Protein AF-A0A857DC62-F1 (afdb_monomer_lite)

Radius of gyration: 16.39 Å; chains: 1; bounding box: 35×50×57 Å

Foldseek 3Di:
DPDDFQKFKWFFAPVVQVLCCVVPVDNAGIKIWHDDDPFKTKIWGKDFPPPPPPPDPAKAFWDAPVGGDRIITHQQEIEMDTPVVCPVGIGGDPDPSRPGGTYPVSVVVVVVSNVVQVVDPPRNHHYHYRDDDPPPPPPPPD

Secondary structure (DSSP, 8-state):
---------EEE-HHHHHHHHHHH-----EEEEEEEETTEEEEEEEEETTSS--SSS-EEEEEBSSSEEEEEEEEEEEEEEEHHHHHHHEEE--SGGGSSPBPHHHHHHHHHHHHHHHH-TT---EEEE-------------

Structure (mmCIF, N/CA/C/O backbone):
data_AF-A0A857DC62-F1
#
_entry.id   AF-A0A857DC62-F1
#
loop_
_atom_site.group_PDB
_atom_site.id
_atom_site.type_symbol
_atom_site.label_atom_id
_atom_site.label_alt_id
_atom_site.label_comp_id
_atom_site.label_asym_id
_atom_site.label_entity_id
_atom_site.label_seq_id
_atom_site.pdbx_PDB_ins_code
_atom_site.Cartn_x
_atom_site.Cartn_y
_atom_site.Cartn_z
_atom_site.occupancy
_atom_site.B_iso_or_equiv
_atom_site.auth_seq_id
_atom_site.auth_comp_id
_atom_site.auth_asym_id
_atom_site.auth_atom_id
_atom_site.pdbx_PDB_model_num
ATOM 1 N N . MET A 1 1 ? -7.858 4.073 -25.163 1.00 46.59 1 MET A N 1
ATOM 2 C CA . MET A 1 1 ? -8.460 3.454 -23.969 1.00 46.59 1 MET A CA 1
ATOM 3 C C . MET A 1 1 ? -7.679 4.027 -22.809 1.00 46.59 1 MET A C 1
ATOM 5 O O . MET A 1 1 ? -6.465 3.856 -22.816 1.00 46.59 1 MET A O 1
ATOM 9 N N . ASP A 1 2 ? -8.307 4.805 -21.932 1.00 50.81 2 ASP A N 1
ATOM 10 C CA . ASP A 1 2 ? -7.587 5.367 -20.787 1.00 50.81 2 ASP A CA 1
ATOM 11 C C . ASP A 1 2 ? -7.137 4.214 -19.890 1.00 50.81 2 ASP A C 1
ATOM 13 O O . ASP A 1 2 ? -7.935 3.342 -19.535 1.00 50.81 2 ASP A O 1
ATOM 17 N N . LYS A 1 3 ? -5.833 4.153 -19.613 1.00 63.53 3 LYS A N 1
ATOM 18 C CA . LYS A 1 3 ? -5.246 3.102 -18.786 1.00 63.53 3 LYS A CA 1
ATOM 19 C C . LYS A 1 3 ? -5.737 3.299 -17.354 1.00 63.53 3 LYS A C 1
ATOM 21 O O . LYS A 1 3 ? -5.486 4.340 -16.753 1.00 63.53 3 LYS A O 1
ATOM 26 N N . LYS A 1 4 ? -6.450 2.306 -16.820 1.00 75.50 4 LYS A N 1
ATOM 27 C CA . LYS A 1 4 ? -6.890 2.309 -15.425 1.00 75.50 4 LYS A CA 1
ATOM 28 C C . LYS A 1 4 ? -5.688 1.968 -14.547 1.00 75.50 4 LYS A C 1
ATOM 30 O O . LYS A 1 4 ? -5.185 0.857 -14.636 1.00 75.50 4 LYS A O 1
ATOM 35 N N . ILE A 1 5 ? -5.243 2.929 -13.749 1.00 78.50 5 ILE A N 1
ATOM 36 C CA . ILE A 1 5 ? -4.221 2.736 -12.717 1.00 78.50 5 ILE A CA 1
ATOM 37 C C . ILE A 1 5 ? -4.922 2.114 -11.507 1.00 78.50 5 ILE A C 1
ATOM 39 O O . ILE A 1 5 ? -6.002 2.578 -11.122 1.00 78.50 5 ILE A O 1
ATOM 43 N N . LEU A 1 6 ? -4.371 1.027 -10.969 1.00 84.12 6 LEU A N 1
ATOM 44 C CA . LEU A 1 6 ? -4.961 0.315 -9.834 1.00 84.12 6 LEU A CA 1
ATOM 45 C C . LEU A 1 6 ? -4.401 0.804 -8.507 1.00 84.12 6 LEU A C 1
ATOM 47 O O . LEU A 1 6 ? -5.145 0.878 -7.528 1.00 84.12 6 LEU A O 1
ATOM 51 N N . PHE A 1 7 ? -3.113 1.142 -8.487 1.00 88.56 7 PHE A N 1
ATOM 52 C CA . PHE A 1 7 ? -2.415 1.501 -7.265 1.00 88.56 7 PHE A CA 1
ATOM 53 C C . PHE A 1 7 ? -1.599 2.774 -7.442 1.00 88.56 7 PHE A C 1
ATOM 55 O O . PHE A 1 7 ? -0.735 2.860 -8.314 1.00 88.56 7 PHE A O 1
ATOM 62 N N . ASP A 1 8 ? -1.833 3.723 -6.541 1.00 86.62 8 ASP A N 1
ATOM 63 C CA . ASP A 1 8 ? -1.079 4.965 -6.449 1.00 86.62 8 ASP A CA 1
ATOM 64 C C . ASP A 1 8 ? -0.307 5.005 -5.132 1.00 86.62 8 ASP A C 1
ATOM 66 O O . ASP A 1 8 ? -0.798 4.588 -4.082 1.00 86.62 8 ASP A O 1
ATOM 70 N N . LEU A 1 9 ? 0.926 5.510 -5.175 1.00 90.12 9 LEU A N 1
ATOM 71 C CA . LEU A 1 9 ? 1.724 5.708 -3.973 1.00 90.12 9 LEU A CA 1
ATOM 72 C C . LEU A 1 9 ? 1.379 7.060 -3.340 1.00 90.12 9 LEU A C 1
ATOM 74 O O . LEU A 1 9 ? 1.428 8.112 -3.987 1.00 90.12 9 LEU A O 1
ATOM 78 N N . HIS A 1 10 ? 1.105 7.042 -2.042 1.00 91.94 10 HIS A N 1
ATOM 79 C CA . HIS A 1 10 ? 0.821 8.225 -1.244 1.00 91.94 10 HIS A CA 1
ATOM 80 C C . HIS A 1 10 ? 1.923 8.454 -0.217 1.00 91.94 10 HIS A C 1
ATOM 82 O O . HIS A 1 10 ? 2.532 7.522 0.307 1.00 91.94 10 HIS A O 1
ATOM 88 N N . ARG A 1 11 ? 2.150 9.722 0.120 1.00 92.56 11 ARG A N 1
ATOM 89 C CA . ARG A 1 11 ? 2.931 10.123 1.285 1.00 92.56 11 ARG A CA 1
ATOM 90 C C . ARG A 1 11 ? 1.985 10.405 2.442 1.00 92.56 11 ARG A C 1
ATOM 92 O O . ARG A 1 11 ? 1.089 11.242 2.318 1.00 92.56 11 ARG A O 1
ATOM 99 N N . MET A 1 12 ? 2.232 9.749 3.567 1.00 93.94 12 MET A N 1
ATOM 100 C CA . MET A 1 12 ? 1.530 10.009 4.818 1.00 93.94 12 MET A CA 1
ATOM 101 C C . MET A 1 12 ? 2.033 11.320 5.431 1.00 93.94 12 MET A C 1
ATOM 103 O O . MET A 1 12 ? 3.229 11.637 5.378 1.00 93.94 12 MET A O 1
ATOM 107 N N . ASN A 1 13 ? 1.126 12.097 6.015 1.00 93.50 13 ASN A N 1
ATOM 108 C CA . ASN A 1 13 ? 1.502 13.206 6.881 1.00 93.50 13 ASN A CA 1
ATOM 109 C C . ASN A 1 13 ? 1.989 12.683 8.249 1.00 93.50 13 ASN A C 1
ATOM 111 O O . ASN A 1 13 ? 1.931 11.486 8.528 1.00 93.50 13 ASN A O 1
ATOM 115 N N . ALA A 1 14 ? 2.457 13.591 9.110 1.00 91.12 14 ALA A N 1
ATOM 116 C CA . ALA A 1 14 ? 2.944 13.223 10.440 1.00 91.12 14 ALA A CA 1
ATOM 117 C C . ALA A 1 14 ? 1.877 12.497 11.274 1.00 91.12 14 ALA A C 1
ATOM 119 O O . ALA A 1 14 ? 2.165 11.481 11.883 1.00 91.12 14 ALA A O 1
ATOM 120 N N . GLN A 1 15 ? 0.624 12.955 11.237 1.00 89.88 15 GLN A N 1
ATOM 121 C CA . GLN A 1 15 ? -0.449 12.371 12.040 1.00 89.88 15 GLN A CA 1
ATOM 122 C C . GLN A 1 15 ? -0.736 10.906 11.674 1.00 89.88 15 GLN A C 1
ATOM 124 O O . GLN A 1 15 ? -0.915 10.075 12.566 1.00 89.88 15 GLN A O 1
ATOM 129 N N . LEU A 1 16 ? -0.797 10.582 10.380 1.00 91.38 16 LEU A N 1
ATOM 130 C CA . LEU A 1 16 ? -1.029 9.212 9.925 1.00 91.38 16 LEU A CA 1
ATOM 131 C C . LEU A 1 16 ? 0.213 8.333 10.120 1.00 91.38 16 LEU A C 1
ATOM 133 O O . LEU A 1 16 ? 0.069 7.201 10.575 1.00 91.38 16 LEU A O 1
ATOM 137 N N . ALA A 1 17 ? 1.409 8.861 9.842 1.00 92.06 17 ALA A N 1
ATOM 138 C CA . ALA A 1 17 ? 2.665 8.146 10.070 1.00 92.06 17 ALA A CA 1
ATOM 139 C C . ALA A 1 17 ? 2.850 7.785 11.555 1.00 92.06 17 ALA A C 1
ATOM 141 O O . ALA A 1 17 ? 3.081 6.621 11.871 1.00 92.06 17 ALA A O 1
ATOM 142 N N . ASP A 1 18 ? 2.627 8.739 12.466 1.00 88.69 18 ASP A N 1
ATOM 143 C CA . ASP A 1 18 ? 2.670 8.502 13.914 1.00 88.69 18 ASP A CA 1
ATOM 144 C C . ASP A 1 18 ? 1.627 7.451 14.328 1.00 88.69 18 ASP A C 1
ATOM 146 O O . ASP A 1 18 ? 1.872 6.613 15.196 1.00 88.69 18 ASP A O 1
ATOM 150 N N . GLY A 1 19 ? 0.437 7.479 13.717 1.00 86.81 19 GLY A N 1
ATOM 151 C CA . GLY A 1 19 ? -0.593 6.466 13.933 1.00 86.81 19 GLY A CA 1
ATOM 152 C C . GLY A 1 19 ? -0.093 5.065 13.580 1.00 86.81 19 GLY A C 1
ATOM 153 O O . GLY A 1 19 ? -0.172 4.159 14.407 1.00 86.81 19 GLY A O 1
ATOM 154 N N . VAL A 1 20 ? 0.462 4.901 12.382 1.00 89.88 20 VAL A N 1
ATOM 155 C CA . VAL A 1 20 ? 1.026 3.633 11.894 1.00 89.88 20 VAL A CA 1
ATOM 156 C C . VAL A 1 20 ? 2.160 3.134 12.801 1.00 89.88 20 VAL A C 1
ATOM 158 O O . VAL A 1 20 ? 2.130 1.972 13.232 1.00 89.88 20 VAL A O 1
ATOM 161 N N . GLU A 1 21 ? 3.101 4.009 13.159 1.00 88.88 21 GLU A N 1
ATOM 162 C CA . GLU A 1 21 ? 4.246 3.675 14.013 1.00 88.88 21 GLU A CA 1
ATOM 163 C C . GLU A 1 21 ? 3.789 3.175 15.388 1.00 88.88 21 GLU A C 1
ATOM 165 O O . GLU A 1 21 ? 4.214 2.108 15.831 1.00 88.88 21 GLU A O 1
ATOM 170 N N . ASN A 1 22 ? 2.835 3.862 16.023 1.00 82.94 22 ASN A N 1
ATOM 171 C CA . ASN A 1 22 ? 2.348 3.500 17.357 1.00 82.94 22 ASN A CA 1
ATOM 172 C C . ASN A 1 22 ? 1.692 2.108 17.432 1.00 82.94 22 ASN A C 1
ATOM 174 O O . ASN A 1 22 ? 1.715 1.483 18.493 1.00 82.94 22 ASN A O 1
ATOM 178 N N . PHE A 1 23 ? 1.087 1.615 16.345 1.00 80.50 23 PHE A N 1
ATOM 179 C CA . PHE A 1 23 ? 0.406 0.311 16.345 1.00 80.50 23 PHE A CA 1
ATOM 180 C C . PHE A 1 23 ? 1.280 -0.848 15.869 1.00 80.50 23 PHE A C 1
ATOM 182 O O . PHE A 1 23 ? 0.986 -2.002 16.187 1.00 80.50 23 PHE A O 1
ATOM 189 N N . SER A 1 24 ? 2.322 -0.568 15.085 1.00 78.69 24 SER A N 1
ATOM 190 C CA . SER A 1 24 ? 3.068 -1.611 14.371 1.00 78.69 24 SER A CA 1
ATOM 191 C C . SER A 1 24 ? 4.590 -1.483 14.439 1.00 78.69 24 SER A C 1
ATOM 193 O O . SER A 1 24 ? 5.278 -2.362 13.922 1.00 78.69 24 SER A O 1
ATOM 195 N N . ASN A 1 25 ? 5.116 -0.443 15.100 1.00 80.94 25 ASN A N 1
ATOM 196 C CA . ASN A 1 25 ? 6.525 -0.031 15.052 1.00 80.94 25 ASN A CA 1
ATOM 197 C C . ASN A 1 25 ? 7.040 0.157 13.612 1.00 80.94 25 ASN A C 1
ATOM 199 O O . ASN A 1 25 ? 8.228 -0.010 13.340 1.00 80.94 25 ASN A O 1
ATOM 203 N N . ASP A 1 26 ? 6.134 0.464 12.682 1.00 83.94 26 ASP A N 1
ATOM 204 C CA . ASP A 1 26 ? 6.453 0.724 11.287 1.00 83.94 26 ASP A CA 1
ATOM 205 C C . ASP A 1 26 ? 6.691 2.225 11.092 1.00 83.94 26 ASP A C 1
ATOM 207 O O . ASP A 1 26 ? 5.791 3.039 11.285 1.00 83.94 26 ASP A O 1
ATOM 211 N N . THR A 1 27 ? 7.915 2.585 10.712 1.00 87.06 27 THR A N 1
ATOM 212 C CA . THR A 1 27 ? 8.357 3.973 10.500 1.00 87.06 27 THR A CA 1
ATOM 213 C C . THR A 1 27 ? 8.213 4.431 9.045 1.00 87.06 27 THR A C 1
ATOM 215 O O . THR A 1 27 ? 8.749 5.475 8.648 1.00 87.06 27 THR A O 1
ATOM 218 N N . SER A 1 28 ? 7.502 3.651 8.226 1.00 90.31 28 SER A N 1
ATOM 219 C CA . SER A 1 28 ? 7.219 3.970 6.830 1.00 90.31 28 SER A CA 1
ATOM 220 C C . SER A 1 28 ? 6.551 5.333 6.695 1.00 90.31 28 SER A C 1
ATOM 222 O O . SER A 1 28 ? 5.684 5.720 7.475 1.00 90.31 28 SER A O 1
ATOM 224 N N . LYS A 1 29 ? 6.939 6.071 5.654 1.00 91.00 29 LYS A N 1
ATOM 225 C CA . LYS A 1 29 ? 6.395 7.407 5.343 1.00 91.00 29 LYS A CA 1
ATOM 226 C C . LYS A 1 29 ? 5.439 7.395 4.161 1.00 91.00 29 LYS A C 1
ATOM 228 O O . LYS A 1 29 ? 4.779 8.399 3.888 1.00 91.00 29 LYS A O 1
ATOM 233 N N . TYR A 1 30 ? 5.398 6.280 3.448 1.00 92.94 30 TYR A N 1
ATOM 234 C CA . TYR A 1 30 ? 4.594 6.101 2.260 1.00 92.94 30 TYR A CA 1
ATOM 235 C C . TYR A 1 30 ? 3.616 4.960 2.475 1.00 92.94 30 TYR A C 1
ATOM 237 O O . TYR A 1 30 ? 3.850 4.050 3.273 1.00 92.94 30 TYR A O 1
ATOM 245 N N . CYS A 1 31 ? 2.509 5.028 1.761 1.00 93.75 31 CYS A N 1
ATOM 246 C CA . CYS A 1 31 ? 1.488 4.006 1.782 1.00 93.75 31 CYS A CA 1
ATOM 247 C C . CYS A 1 31 ? 0.867 3.842 0.403 1.00 93.75 31 CYS A C 1
ATOM 249 O O . CYS A 1 31 ? 0.968 4.717 -0.458 1.00 93.75 31 CYS A O 1
ATOM 251 N N . LEU A 1 32 ? 0.232 2.697 0.209 1.00 93.81 32 LEU A N 1
ATOM 252 C CA . LEU A 1 32 ? -0.398 2.325 -1.042 1.00 93.81 32 LEU A CA 1
ATOM 253 C C . LEU A 1 32 ? -1.792 1.762 -0.735 1.00 93.81 32 LEU A C 1
ATOM 255 O O . LEU A 1 32 ? -1.894 0.727 -0.068 1.00 93.81 32 LEU A O 1
ATOM 259 N N . PRO A 1 33 ? -2.871 2.449 -1.148 1.00 93.31 33 PRO A N 1
ATOM 260 C CA . PRO A 1 33 ? -4.225 1.912 -1.116 1.00 93.31 33 PRO A CA 1
ATOM 261 C C . PRO A 1 33 ? -4.308 0.590 -1.872 1.00 93.31 33 PRO A C 1
ATOM 263 O O . PRO A 1 33 ? -3.836 0.499 -2.998 1.00 93.31 33 PRO A O 1
ATOM 266 N N . ILE A 1 34 ? -4.928 -0.419 -1.265 1.00 92.44 34 ILE A N 1
ATOM 267 C CA . ILE A 1 34 ? -5.133 -1.742 -1.873 1.00 92.44 34 ILE A CA 1
ATOM 268 C C . ILE A 1 34 ? -6.610 -1.968 -2.197 1.00 92.44 34 ILE A C 1
ATOM 270 O O . ILE A 1 34 ? -6.936 -2.562 -3.222 1.00 92.44 34 ILE A O 1
ATOM 274 N N . LEU A 1 35 ? -7.512 -1.507 -1.326 1.00 90.88 35 LEU A N 1
ATOM 275 C CA . LEU A 1 35 ? -8.944 -1.763 -1.454 1.00 90.88 35 LEU A CA 1
ATOM 276 C C . LEU A 1 35 ? -9.766 -0.610 -0.878 1.00 90.88 35 LEU A C 1
ATOM 278 O O . LEU A 1 35 ? -9.475 -0.121 0.211 1.00 90.88 35 LEU A O 1
ATOM 282 N N . PHE A 1 36 ? -10.831 -0.231 -1.580 1.00 89.44 36 PHE A N 1
ATOM 283 C CA . PHE A 1 36 ? -11.854 0.695 -1.094 1.00 89.44 36 PHE A CA 1
ATOM 284 C C . PHE A 1 36 ? -13.110 -0.095 -0.701 1.00 89.44 36 PHE A C 1
ATOM 286 O O . PHE A 1 36 ? -13.570 -0.947 -1.463 1.00 89.44 36 PHE A O 1
ATOM 293 N N . LEU A 1 37 ? -13.641 0.182 0.488 1.00 88.69 37 LEU A N 1
ATOM 294 C CA . LEU A 1 37 ? -14.792 -0.466 1.118 1.00 88.69 37 LEU A CA 1
ATOM 295 C C . LEU A 1 37 ? -15.784 0.606 1.585 1.00 88.69 37 LEU A C 1
ATOM 297 O O . LEU A 1 37 ? -15.803 0.954 2.763 1.00 88.69 37 LEU A O 1
ATOM 301 N N . ASP A 1 38 ? -16.601 1.122 0.669 1.00 89.62 38 ASP A N 1
ATOM 302 C CA . ASP A 1 38 ? -17.568 2.200 0.918 1.00 89.62 38 ASP A CA 1
ATOM 303 C C . ASP A 1 38 ? -16.957 3.395 1.682 1.00 89.62 38 ASP A C 1
ATOM 305 O O . ASP A 1 38 ? -16.323 4.260 1.078 1.00 89.62 38 ASP A O 1
ATOM 309 N N . GLU A 1 39 ? -17.131 3.447 3.005 1.00 92.81 39 GLU A N 1
ATOM 310 C CA . GLU A 1 39 ? -16.638 4.521 3.879 1.00 92.81 39 GLU A CA 1
ATOM 311 C C . GLU A 1 39 ? -15.187 4.330 4.344 1.00 92.81 39 GLU A C 1
ATOM 313 O O . GLU A 1 39 ? -14.563 5.282 4.819 1.00 92.81 39 GLU A O 1
ATOM 318 N N . ASP A 1 40 ? -14.632 3.130 4.183 1.00 92.69 40 ASP A N 1
ATOM 319 C CA . ASP A 1 40 ? -13.290 2.758 4.616 1.00 92.69 40 ASP A CA 1
ATOM 320 C C . ASP A 1 40 ? -12.376 2.388 3.446 1.00 92.69 40 ASP A C 1
ATOM 322 O O . ASP A 1 40 ? -12.802 2.039 2.347 1.00 92.69 40 ASP A O 1
ATOM 326 N N . LEU A 1 41 ? -11.076 2.441 3.701 1.00 94.31 41 LEU A N 1
ATOM 327 C CA . LEU A 1 41 ? -10.031 2.010 2.790 1.00 94.31 41 LEU A CA 1
ATOM 328 C C . LEU A 1 41 ? -9.011 1.155 3.538 1.00 94.31 41 LEU A C 1
ATOM 330 O O . LEU A 1 41 ? -8.696 1.396 4.706 1.00 94.31 41 LEU A O 1
ATOM 334 N N . ILE A 1 42 ? -8.505 0.144 2.837 1.00 94.12 42 ILE A N 1
ATOM 335 C CA . ILE A 1 42 ? -7.384 -0.684 3.257 1.00 94.12 42 ILE A CA 1
ATOM 336 C C . ILE A 1 42 ? -6.146 -0.245 2.486 1.00 94.12 42 ILE A C 1
ATOM 338 O O . ILE A 1 42 ? -6.162 -0.192 1.254 1.00 94.12 42 ILE A O 1
ATOM 342 N N . PHE A 1 43 ? -5.063 0.019 3.206 1.00 94.94 43 PHE A N 1
ATOM 343 C CA . PHE A 1 43 ? -3.764 0.333 2.628 1.00 94.94 43 PHE A CA 1
ATOM 344 C C . PHE A 1 43 ? -2.648 -0.493 3.268 1.00 94.94 43 PHE A C 1
ATOM 346 O O . PHE A 1 43 ? -2.806 -1.060 4.352 1.00 94.94 43 PHE A O 1
ATOM 353 N N . VAL A 1 44 ? -1.509 -0.524 2.585 1.00 94.56 44 VAL A N 1
ATOM 354 C CA . VAL A 1 44 ? -0.248 -1.107 3.063 1.00 94.56 44 VAL A CA 1
ATOM 355 C C . VAL A 1 44 ? 0.832 -0.037 3.106 1.00 94.56 44 VAL A C 1
ATOM 357 O O . VAL A 1 44 ? 0.708 1.015 2.471 1.00 94.56 44 VAL A O 1
ATOM 360 N N . THR A 1 45 ? 1.891 -0.279 3.864 1.00 93.69 45 THR A N 1
ATOM 361 C CA . THR A 1 45 ? 3.011 0.655 3.994 1.00 93.69 45 THR A CA 1
ATOM 362 C C . THR A 1 45 ? 4.093 0.386 2.953 1.00 93.69 45 THR A C 1
ATOM 364 O O . THR A 1 45 ? 4.290 -0.743 2.493 1.00 93.69 45 THR A O 1
ATOM 367 N N . ALA A 1 46 ? 4.791 1.453 2.567 1.00 92.38 46 ALA A N 1
ATOM 368 C CA . ALA A 1 46 ? 5.932 1.415 1.670 1.00 92.38 46 ALA A CA 1
ATOM 369 C C . ALA A 1 46 ? 7.148 2.090 2.319 1.00 92.38 46 ALA A C 1
ATOM 371 O O . ALA A 1 46 ? 7.049 3.177 2.898 1.00 92.38 46 ALA A O 1
ATOM 372 N N . THR A 1 47 ? 8.307 1.453 2.171 1.00 90.50 47 THR A N 1
ATOM 373 C CA . THR A 1 47 ? 9.592 1.906 2.717 1.00 90.50 47 THR A CA 1
ATOM 374 C C . THR A 1 47 ? 10.674 1.890 1.643 1.00 90.50 47 THR A C 1
ATOM 376 O O . THR A 1 47 ? 10.493 1.307 0.570 1.00 90.50 47 THR A O 1
ATOM 379 N N . ASP A 1 48 ? 11.810 2.517 1.933 1.00 89.12 48 ASP A N 1
ATOM 380 C CA . ASP A 1 48 ? 12.985 2.486 1.070 1.00 89.12 48 ASP A CA 1
ATOM 381 C C . ASP A 1 48 ? 13.501 1.045 0.914 1.00 89.12 48 ASP A C 1
ATOM 383 O O . ASP A 1 48 ? 13.565 0.275 1.883 1.00 89.12 48 ASP A O 1
ATOM 387 N N . LYS A 1 49 ? 13.891 0.672 -0.311 1.00 86.44 49 LYS A N 1
ATOM 388 C CA . LYS A 1 49 ? 14.422 -0.667 -0.628 1.00 86.44 49 LYS A CA 1
ATOM 389 C C . LYS A 1 49 ? 15.601 -1.047 0.269 1.00 86.44 49 LYS A C 1
ATOM 391 O O . LYS A 1 49 ? 15.644 -2.180 0.752 1.00 86.44 49 LYS A O 1
ATOM 396 N N . ASP A 1 50 ? 16.469 -0.079 0.548 1.00 80.44 50 ASP A N 1
ATOM 397 C CA . ASP A 1 50 ? 17.694 -0.244 1.337 1.00 80.44 50 ASP A CA 1
ATOM 398 C C . ASP A 1 50 ? 17.456 -0.273 2.853 1.00 80.44 50 ASP A C 1
ATOM 400 O O . ASP A 1 50 ? 18.401 -0.419 3.623 1.00 80.44 50 ASP A O 1
ATOM 404 N N . SER A 1 51 ? 16.209 -0.139 3.315 1.00 76.50 51 SER A N 1
ATOM 405 C CA . SER A 1 51 ? 15.916 -0.290 4.739 1.00 76.50 51 SER A CA 1
ATOM 406 C C . SER A 1 51 ? 16.218 -1.721 5.205 1.00 76.50 51 SER A C 1
ATOM 408 O O . SER A 1 51 ? 15.786 -2.696 4.579 1.00 76.50 51 SER A O 1
ATOM 410 N N . ASP A 1 52 ? 16.902 -1.839 6.351 1.00 65.00 52 ASP A N 1
ATOM 411 C CA . ASP A 1 52 ? 17.292 -3.103 7.010 1.00 65.00 52 ASP A CA 1
ATOM 412 C C . ASP A 1 52 ? 16.095 -3.973 7.457 1.00 65.00 52 ASP A C 1
ATOM 414 O O . ASP A 1 52 ? 16.255 -5.038 8.058 1.00 65.00 52 ASP A O 1
ATOM 418 N N . VAL A 1 53 ? 14.868 -3.556 7.140 1.00 64.38 53 VAL A N 1
ATOM 419 C CA . VAL A 1 53 ? 13.620 -4.279 7.399 1.00 64.38 53 VAL A CA 1
ATOM 420 C C . VAL A 1 53 ? 13.442 -5.405 6.365 1.00 64.38 53 VAL A C 1
ATOM 422 O O . VAL A 1 53 ? 12.470 -5.442 5.620 1.00 64.38 53 VAL A O 1
ATOM 425 N N . ASN A 1 54 ? 14.410 -6.321 6.279 1.00 57.12 54 ASN A N 1
ATOM 426 C CA . ASN A 1 54 ? 14.400 -7.461 5.346 1.00 57.12 54 ASN A CA 1
ATOM 427 C C . ASN A 1 54 ? 14.062 -8.802 6.022 1.00 57.12 54 ASN A C 1
ATOM 429 O O . ASN A 1 54 ? 14.082 -9.840 5.372 1.00 57.12 54 ASN A O 1
ATOM 433 N N . ASN A 1 55 ? 13.733 -8.793 7.316 1.00 53.53 55 ASN A N 1
ATOM 434 C CA . ASN A 1 55 ? 13.469 -10.012 8.092 1.00 53.53 55 ASN A CA 1
ATOM 435 C C . ASN A 1 55 ? 11.989 -10.439 8.116 1.00 53.53 55 ASN A C 1
ATOM 437 O O . ASN A 1 55 ? 11.618 -11.290 8.921 1.00 53.53 55 ASN A O 1
ATOM 441 N N . LEU A 1 56 ? 11.136 -9.838 7.283 1.00 60.69 56 LEU A N 1
ATOM 442 C CA . LEU A 1 56 ? 9.724 -10.211 7.163 1.00 60.69 56 LEU A CA 1
ATOM 443 C C . LEU A 1 56 ? 9.459 -10.792 5.770 1.00 60.69 56 LEU A C 1
ATOM 445 O O . LEU A 1 56 ? 10.106 -10.394 4.806 1.00 60.69 56 LEU A O 1
ATOM 449 N N . GLU A 1 57 ? 8.524 -11.734 5.673 1.00 70.31 57 GLU A N 1
ATOM 450 C CA . GLU A 1 57 ? 8.089 -12.337 4.404 1.00 70.31 57 GLU A CA 1
ATOM 451 C C . GLU A 1 57 ? 7.259 -11.319 3.583 1.00 70.31 57 GLU A C 1
ATOM 453 O O . GLU A 1 57 ? 6.950 -10.241 4.072 1.00 70.31 57 GLU A O 1
ATOM 458 N N . ASN A 1 58 ? 6.913 -11.589 2.323 1.00 83.31 58 ASN A N 1
ATOM 459 C CA . ASN A 1 58 ? 5.943 -10.783 1.548 1.00 83.31 58 ASN A CA 1
ATOM 460 C C . ASN A 1 58 ? 6.297 -9.303 1.249 1.00 83.31 58 ASN A C 1
ATOM 462 O O . ASN A 1 58 ? 5.422 -8.431 1.254 1.00 83.31 58 ASN A O 1
ATOM 466 N N . TRP A 1 59 ? 7.563 -9.008 0.937 1.00 88.69 59 TRP A N 1
ATOM 467 C CA . TRP A 1 59 ? 7.959 -7.712 0.366 1.00 88.69 59 TRP A CA 1
ATOM 468 C C . TRP A 1 59 ? 7.880 -7.707 -1.161 1.00 88.69 59 TRP A C 1
ATOM 470 O O . TRP A 1 59 ? 8.370 -8.628 -1.814 1.00 88.69 59 TRP A O 1
ATOM 480 N N . ILE A 1 60 ? 7.349 -6.625 -1.737 1.00 92.38 60 ILE A N 1
ATOM 481 C CA . ILE A 1 60 ? 7.320 -6.416 -3.193 1.00 92.38 60 ILE A CA 1
ATOM 482 C C . ILE A 1 60 ? 8.024 -5.110 -3.539 1.00 92.38 60 ILE A C 1
ATOM 484 O O . ILE A 1 60 ? 7.650 -4.042 -3.060 1.00 92.38 60 ILE A O 1
ATOM 488 N N . ASN A 1 61 ? 9.030 -5.189 -4.408 1.00 93.31 61 ASN A N 1
ATOM 489 C CA . ASN A 1 61 ? 9.678 -4.016 -4.985 1.00 93.31 61 ASN A CA 1
ATOM 490 C C . ASN A 1 61 ? 8.720 -3.284 -5.929 1.00 93.31 61 ASN A C 1
ATOM 492 O O . ASN A 1 61 ? 8.051 -3.918 -6.745 1.00 93.31 61 ASN A O 1
ATOM 496 N N . LEU A 1 62 ? 8.701 -1.954 -5.854 1.00 91.94 62 LEU A N 1
ATOM 497 C CA . LEU A 1 62 ? 7.904 -1.128 -6.753 1.00 91.94 62 LEU A CA 1
ATOM 498 C C . LEU A 1 62 ? 8.717 -0.697 -7.982 1.00 91.94 62 LEU A C 1
ATOM 500 O O . LEU A 1 62 ? 9.913 -0.396 -7.873 1.00 91.94 62 LEU A O 1
ATOM 504 N N . TYR A 1 63 ? 8.071 -0.667 -9.147 1.00 91.38 63 TYR A N 1
ATOM 505 C CA . TYR A 1 63 ? 8.667 -0.217 -10.408 1.00 91.38 63 TYR A CA 1
ATOM 506 C C . TYR A 1 63 ? 7.601 0.232 -11.415 1.00 91.38 63 TYR A C 1
ATOM 508 O O . TYR A 1 63 ? 6.479 -0.285 -11.473 1.00 91.38 63 TYR A O 1
ATOM 516 N N . THR A 1 64 ? 7.972 1.218 -12.225 1.00 89.50 64 THR A N 1
ATOM 517 C CA . THR A 1 64 ? 7.166 1.734 -13.335 1.00 89.50 64 THR A CA 1
ATOM 518 C C . THR A 1 64 ? 7.512 0.969 -14.615 1.00 89.50 64 THR A C 1
ATOM 520 O O . THR A 1 64 ? 8.338 0.057 -14.611 1.00 89.50 64 THR A O 1
ATOM 523 N N . ASN A 1 65 ? 6.887 1.323 -15.740 1.00 86.75 65 ASN A N 1
ATOM 524 C CA . ASN A 1 65 ? 7.285 0.777 -17.044 1.00 86.75 65 ASN A CA 1
ATOM 525 C C . ASN A 1 65 ? 8.681 1.246 -17.498 1.00 86.75 65 ASN A C 1
ATOM 527 O O . ASN A 1 65 ? 9.231 0.673 -18.436 1.00 86.75 65 ASN A O 1
ATOM 531 N N . GLU A 1 66 ? 9.227 2.300 -16.887 1.00 87.88 66 GLU A N 1
ATOM 532 C CA . GLU A 1 66 ? 10.468 2.938 -17.335 1.00 87.88 66 GLU A CA 1
ATOM 533 C C . GLU A 1 66 ? 11.643 2.700 -16.384 1.00 87.88 66 GLU A C 1
ATOM 535 O O . GLU A 1 66 ? 12.785 2.625 -16.836 1.00 87.88 66 GLU A O 1
ATOM 540 N N . PHE A 1 67 ? 11.392 2.591 -15.077 1.00 88.88 67 PHE A N 1
ATOM 541 C CA . PHE A 1 67 ? 12.453 2.476 -14.082 1.00 88.88 67 PHE A CA 1
ATOM 542 C C . PHE A 1 67 ? 11.983 1.848 -12.769 1.00 88.88 67 PHE A C 1
ATOM 544 O O . PHE A 1 67 ? 10.804 1.862 -12.407 1.00 88.88 67 PHE A O 1
ATOM 551 N N . ASP A 1 68 ? 12.963 1.360 -12.015 1.00 90.44 68 ASP A N 1
ATOM 552 C CA . ASP A 1 68 ? 12.776 0.886 -10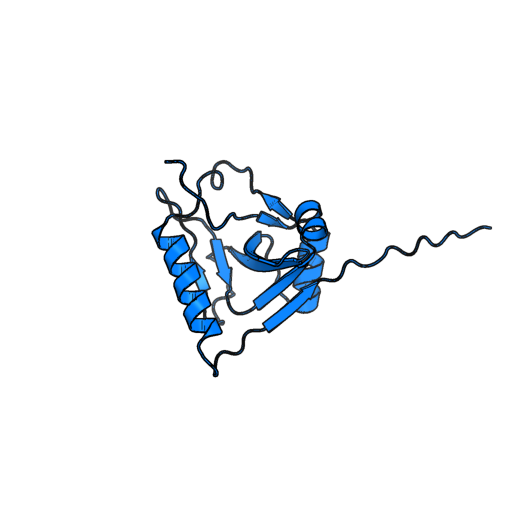.654 1.00 90.44 68 ASP A CA 1
ATOM 553 C C . ASP A 1 68 ? 12.554 2.055 -9.695 1.00 90.44 68 ASP A C 1
ATOM 555 O O . ASP A 1 68 ? 13.344 3.001 -9.643 1.00 90.44 68 ASP A O 1
ATOM 559 N N . LEU A 1 69 ? 11.507 1.967 -8.874 1.00 89.50 69 LEU A N 1
ATOM 560 C CA . LEU A 1 69 ? 11.298 2.923 -7.791 1.00 89.50 69 LEU A CA 1
ATOM 561 C C . LEU A 1 69 ? 12.210 2.571 -6.611 1.00 89.50 69 LEU A C 1
ATOM 563 O O . LEU A 1 69 ? 12.502 1.394 -6.397 1.00 89.50 69 LEU A O 1
ATOM 567 N N . PRO A 1 70 ? 12.632 3.540 -5.783 1.00 89.62 70 PRO A N 1
ATOM 568 C CA . PRO A 1 70 ? 13.453 3.273 -4.600 1.00 89.62 70 PRO A CA 1
ATOM 569 C C . PRO A 1 70 ? 12.664 2.626 -3.447 1.00 89.62 70 PRO A C 1
ATOM 571 O O . PRO A 1 70 ? 13.153 2.576 -2.324 1.00 89.62 70 PRO A O 1
ATOM 574 N N . PHE A 1 71 ? 11.455 2.119 -3.703 1.00 90.81 71 PHE A N 1
ATOM 575 C CA . PHE A 1 71 ? 10.517 1.671 -2.680 1.00 90.81 71 PHE A CA 1
ATOM 576 C C . PHE A 1 71 ? 10.140 0.196 -2.803 1.00 90.81 71 PHE A C 1
ATOM 578 O O . PHE A 1 71 ? 10.162 -0.393 -3.888 1.00 90.81 71 PHE A O 1
ATOM 585 N N . LYS A 1 72 ? 9.736 -0.375 -1.672 1.00 92.25 72 LYS A N 1
ATOM 586 C CA . LYS A 1 72 ? 9.113 -1.693 -1.550 1.00 92.25 72 LYS A CA 1
ATOM 587 C C . LYS A 1 72 ? 7.918 -1.619 -0.597 1.00 92.25 72 LYS A C 1
ATOM 589 O O . LYS A 1 72 ? 7.937 -0.822 0.341 1.00 92.25 72 LYS A O 1
ATOM 594 N N . ILE A 1 73 ? 6.895 -2.434 -0.837 1.00 92.81 73 ILE A N 1
ATOM 595 C CA . ILE A 1 73 ? 5.702 -2.539 0.019 1.00 92.81 73 ILE A CA 1
ATOM 596 C C . ILE A 1 73 ? 5.742 -3.794 0.880 1.00 92.81 73 ILE A C 1
ATOM 598 O O . ILE A 1 73 ? 6.257 -4.827 0.445 1.00 92.81 73 ILE A O 1
ATOM 602 N N . ASN A 1 74 ? 5.168 -3.696 2.077 1.00 88.12 74 ASN A N 1
ATOM 603 C CA . ASN A 1 74 ? 5.015 -4.800 3.018 1.00 88.12 74 ASN A CA 1
ATOM 604 C C . ASN A 1 74 ? 3.572 -5.312 3.000 1.00 88.12 74 ASN A C 1
ATOM 606 O O . ASN A 1 74 ? 2.665 -4.581 3.393 1.00 88.12 74 ASN A O 1
ATOM 610 N N . LEU A 1 75 ? 3.355 -6.567 2.608 1.00 89.38 75 LEU A N 1
ATOM 611 C CA . LEU A 1 75 ? 2.017 -7.169 2.592 1.00 89.38 75 LEU A CA 1
ATOM 612 C C . LEU A 1 75 ? 1.689 -8.000 3.847 1.00 89.38 75 LEU A C 1
ATOM 614 O O . LEU A 1 75 ? 0.727 -8.757 3.849 1.00 89.38 75 LEU A O 1
ATOM 618 N N . ASN A 1 76 ? 2.444 -7.860 4.941 1.00 84.19 76 ASN A N 1
ATOM 619 C CA . ASN A 1 76 ? 2.109 -8.531 6.210 1.00 84.19 76 ASN A CA 1
ATOM 620 C C . ASN A 1 76 ? 1.144 -7.729 7.092 1.00 84.19 76 ASN A C 1
ATOM 622 O O . ASN A 1 76 ? 0.418 -8.302 7.909 1.00 84.19 76 ASN A O 1
ATOM 626 N N . ASN A 1 77 ? 1.170 -6.400 6.963 1.00 87.81 77 ASN A N 1
ATOM 627 C CA . ASN A 1 77 ? 0.366 -5.486 7.765 1.00 87.81 77 ASN A CA 1
ATOM 628 C C . ASN A 1 77 ? -0.545 -4.678 6.844 1.00 87.81 77 ASN A C 1
ATOM 630 O O . ASN A 1 77 ? -0.077 -3.930 5.987 1.00 87.81 77 ASN A O 1
ATOM 634 N N . TYR A 1 78 ? -1.846 -4.805 7.071 1.00 91.69 78 TYR A N 1
ATOM 635 C CA . TYR A 1 78 ? -2.869 -4.021 6.398 1.00 91.69 78 TYR A CA 1
ATOM 636 C C . TYR A 1 78 ? -3.489 -3.062 7.400 1.00 91.69 78 TYR A C 1
ATOM 638 O O . TYR A 1 78 ? -3.780 -3.427 8.542 1.00 91.69 78 TYR A O 1
ATOM 646 N N . TYR A 1 79 ? -3.734 -1.840 6.958 1.00 93.00 79 TYR A N 1
ATOM 647 C CA . TYR A 1 79 ? -4.294 -0.783 7.783 1.00 93.00 79 TYR A CA 1
ATOM 648 C C . TYR A 1 79 ? -5.647 -0.379 7.219 1.00 93.00 79 TYR A C 1
ATOM 650 O O . TYR A 1 79 ? -5.755 -0.075 6.032 1.00 93.00 79 TYR A O 1
ATOM 658 N N . ARG A 1 80 ? -6.675 -0.369 8.069 1.00 93.31 80 ARG A N 1
ATOM 659 C CA . ARG A 1 80 ? -8.013 0.135 7.751 1.00 93.31 80 ARG A CA 1
ATOM 660 C C . ARG A 1 80 ? -8.210 1.514 8.362 1.00 93.31 80 ARG A C 1
ATOM 662 O O . ARG A 1 80 ? -7.942 1.720 9.548 1.00 93.31 80 ARG A O 1
ATOM 669 N N . ILE A 1 81 ? -8.702 2.439 7.549 1.00 93.38 81 ILE A N 1
ATOM 670 C CA . ILE A 1 81 ? -8.989 3.825 7.923 1.00 93.38 81 ILE A CA 1
ATOM 671 C C . ILE A 1 81 ? -10.169 4.347 7.095 1.00 93.38 81 ILE A C 1
ATOM 673 O O . ILE A 1 81 ? -10.348 3.921 5.956 1.00 93.38 81 ILE A O 1
ATOM 677 N N . GLY A 1 82 ? -10.934 5.297 7.634 1.00 93.81 82 GLY A N 1
ATOM 678 C CA . GLY A 1 82 ? -11.986 5.979 6.877 1.00 93.81 82 GLY A CA 1
ATOM 679 C C . GLY A 1 82 ? -11.421 6.709 5.657 1.00 93.81 82 GLY A C 1
ATOM 680 O O . GLY A 1 82 ? -10.401 7.394 5.767 1.00 93.81 82 GLY A O 1
ATOM 681 N N . VAL A 1 83 ? -12.090 6.608 4.503 1.00 93.25 83 VAL A N 1
ATOM 682 C CA . VAL A 1 83 ? -11.647 7.214 3.231 1.00 93.25 83 VAL A CA 1
ATOM 683 C C . VAL A 1 83 ? -11.402 8.713 3.393 1.00 93.25 83 VAL A C 1
ATOM 685 O O . VAL A 1 83 ? -10.353 9.212 2.995 1.00 93.25 83 VAL A O 1
ATOM 688 N N . ASN A 1 84 ? -12.325 9.430 4.040 1.00 92.12 84 ASN A N 1
ATOM 689 C CA . ASN A 1 84 ? -12.180 10.871 4.273 1.00 92.12 84 ASN A CA 1
ATOM 690 C C . ASN A 1 84 ? -10.945 11.181 5.128 1.00 92.12 84 ASN A C 1
ATOM 692 O O . ASN A 1 84 ? -10.142 12.041 4.774 1.00 92.12 84 ASN A O 1
ATOM 696 N N . THR A 1 85 ? -10.742 10.426 6.211 1.00 91.88 85 THR A N 1
ATOM 697 C CA . THR A 1 85 ? -9.565 10.580 7.072 1.00 91.88 85 THR A CA 1
ATOM 698 C C . THR A 1 85 ? -8.276 10.270 6.312 1.00 91.88 85 THR A C 1
ATOM 700 O O . THR A 1 85 ? -7.280 10.965 6.499 1.00 91.88 85 THR A O 1
ATOM 703 N N . PHE A 1 86 ? -8.273 9.270 5.428 1.00 92.56 86 PHE A N 1
ATOM 704 C CA . PHE A 1 86 ? -7.120 8.979 4.581 1.00 92.56 86 PHE A CA 1
ATOM 705 C C . PHE A 1 86 ? -6.809 10.139 3.636 1.00 92.56 86 PHE A C 1
ATOM 707 O O . PHE A 1 86 ? -5.681 10.617 3.626 1.00 92.56 86 PHE A O 1
ATOM 714 N N . LEU A 1 87 ? -7.798 10.641 2.894 1.00 90.69 87 LEU A N 1
ATOM 715 C CA . LEU A 1 87 ? -7.605 11.734 1.932 1.00 90.69 87 LEU A CA 1
ATOM 716 C C . LEU A 1 87 ? -7.129 13.040 2.595 1.00 90.69 87 LEU A C 1
ATOM 718 O O . LEU A 1 87 ? -6.378 13.804 1.988 1.00 90.69 87 LEU A O 1
ATOM 722 N N . GLU A 1 88 ? -7.518 13.283 3.849 1.00 91.75 88 GLU A N 1
ATOM 723 C CA . GLU A 1 88 ? -7.029 14.410 4.654 1.00 91.75 88 GLU A CA 1
ATOM 724 C C . GLU A 1 88 ? -5.567 14.250 5.105 1.00 91.75 88 GLU A C 1
ATOM 726 O O . GLU A 1 88 ? -4.894 15.248 5.371 1.00 91.75 88 GLU A O 1
ATOM 731 N N . ASN A 1 89 ? -5.071 13.012 5.219 1.00 92.06 89 ASN A N 1
ATOM 732 C CA . ASN A 1 89 ? -3.788 12.711 5.862 1.00 92.06 89 ASN A CA 1
ATOM 733 C C . ASN A 1 89 ? -2.763 11.999 4.962 1.00 92.06 89 ASN A C 1
ATOM 735 O O . ASN A 1 89 ? -1.618 11.805 5.377 1.00 92.06 89 ASN A O 1
ATOM 739 N N . ALA A 1 90 ? -3.138 11.636 3.739 1.00 92.31 90 ALA A N 1
ATOM 740 C CA . ALA A 1 90 ? -2.288 10.995 2.750 1.00 92.31 90 ALA A CA 1
ATOM 741 C C . ALA A 1 90 ? -2.450 11.694 1.398 1.00 92.31 90 ALA A C 1
ATOM 743 O O . ALA A 1 90 ? -3.552 11.847 0.872 1.00 92.31 90 ALA A O 1
ATOM 744 N N . HIS A 1 91 ? -1.334 12.110 0.808 1.00 88.06 91 HIS A N 1
ATOM 745 C CA . HIS A 1 91 ? -1.335 12.868 -0.441 1.00 88.06 91 HIS A CA 1
ATOM 746 C C . HIS A 1 91 ? -0.537 12.137 -1.513 1.00 88.06 91 HIS A C 1
ATOM 748 O O . HIS A 1 91 ? 0.530 11.594 -1.220 1.00 88.06 91 HIS A O 1
ATOM 754 N N . ASN A 1 92 ? -1.026 12.162 -2.757 1.00 80.69 92 ASN A N 1
ATOM 755 C CA . ASN A 1 92 ? -0.291 11.609 -3.895 1.00 80.69 92 ASN A CA 1
ATOM 756 C C . ASN A 1 92 ? 1.104 12.228 -3.962 1.00 80.69 92 ASN A C 1
ATOM 758 O O . ASN A 1 92 ? 1.271 13.446 -3.814 1.00 80.69 92 ASN A O 1
ATOM 762 N N . VAL A 1 93 ? 2.115 11.392 -4.190 1.00 73.19 93 VAL A N 1
ATOM 763 C CA . VAL A 1 93 ? 3.489 11.878 -4.274 1.00 73.19 93 VAL A CA 1
ATOM 764 C C . VAL A 1 93 ? 3.668 12.635 -5.594 1.00 73.19 93 VAL A C 1
ATOM 766 O O . VAL A 1 93 ? 3.864 12.047 -6.645 1.00 73.19 93 VAL A O 1
ATOM 769 N N . GLN A 1 94 ? 3.622 13.969 -5.554 1.00 58.97 94 GLN A N 1
ATOM 770 C CA . GLN A 1 94 ? 3.752 14.804 -6.760 1.00 58.97 94 GLN A CA 1
ATOM 771 C C . GLN A 1 94 ? 5.194 14.947 -7.286 1.00 58.97 94 GLN A C 1
ATOM 773 O O . GLN A 1 94 ? 5.420 15.716 -8.225 1.00 58.97 94 GLN A O 1
ATOM 778 N N . GLN A 1 95 ? 6.193 14.261 -6.709 1.00 59.19 95 GLN A N 1
ATOM 779 C CA . GLN A 1 95 ? 7.559 14.393 -7.228 1.00 59.19 95 GLN A CA 1
ATOM 780 C C . GLN A 1 95 ? 7.664 13.731 -8.610 1.00 59.19 95 GLN A C 1
ATOM 782 O O . GLN A 1 95 ? 7.044 12.690 -8.813 1.00 59.19 95 GLN A O 1
ATOM 787 N N . PRO A 1 96 ? 8.474 14.272 -9.539 1.00 56.84 96 PRO A N 1
ATOM 788 C CA . PRO A 1 96 ? 8.575 13.773 -10.915 1.00 56.84 96 PRO A CA 1
ATOM 789 C C . PRO A 1 96 ? 8.832 12.262 -11.029 1.00 56.84 96 PRO A C 1
ATOM 791 O O . PRO A 1 96 ? 8.290 11.616 -11.916 1.00 56.84 96 PRO A O 1
ATOM 794 N N . LEU A 1 97 ? 9.593 11.689 -10.089 1.00 58.50 97 LEU A N 1
ATOM 795 C CA . LEU A 1 97 ? 9.886 10.251 -10.006 1.00 58.50 97 LEU A CA 1
ATOM 796 C C . LEU A 1 97 ? 8.651 9.365 -9.749 1.00 58.50 97 LEU A C 1
ATOM 798 O O . LEU A 1 97 ? 8.705 8.171 -10.011 1.00 58.50 97 LEU A O 1
ATOM 802 N N . PHE A 1 98 ? 7.552 9.931 -9.250 1.00 61.84 98 PHE A N 1
ATOM 803 C CA . PHE A 1 98 ? 6.341 9.209 -8.836 1.00 61.84 98 PHE A CA 1
ATOM 804 C C . PHE A 1 98 ? 5.093 9.639 -9.613 1.00 61.84 98 PHE A C 1
ATOM 806 O O . PHE A 1 98 ? 3.984 9.251 -9.268 1.00 61.84 98 PHE A O 1
ATOM 813 N N . GLN A 1 99 ? 5.263 10.448 -10.664 1.00 66.12 99 GLN A N 1
ATOM 814 C CA . GLN A 1 99 ? 4.160 10.834 -11.551 1.00 66.12 99 GLN A CA 1
ATOM 815 C C . GLN A 1 99 ? 3.787 9.723 -12.536 1.00 66.12 99 GLN A C 1
ATOM 817 O O . GLN A 1 99 ? 2.740 9.792 -13.176 1.00 66.12 99 GLN A O 1
ATOM 822 N N . MET A 1 100 ? 4.647 8.714 -12.675 1.00 73.62 100 MET A N 1
ATOM 823 C CA . MET A 1 100 ? 4.368 7.559 -13.508 1.00 73.62 100 MET A CA 1
ATOM 824 C C . MET A 1 100 ? 3.669 6.476 -12.690 1.00 73.62 100 MET A C 1
ATOM 826 O O . MET A 1 100 ? 4.130 6.164 -11.589 1.00 73.62 100 MET A O 1
ATOM 830 N N . PRO A 1 101 ? 2.602 5.867 -13.229 1.00 82.31 101 PRO A N 1
ATOM 831 C CA . PRO A 1 101 ? 1.954 4.750 -12.568 1.00 82.31 101 PRO A CA 1
ATOM 832 C C . PRO A 1 101 ? 2.894 3.550 -12.471 1.00 82.31 101 PRO A C 1
ATOM 834 O O . PRO A 1 101 ? 3.839 3.404 -13.261 1.00 82.31 101 PRO A O 1
ATOM 837 N N . LEU A 1 102 ? 2.588 2.657 -11.531 1.00 89.06 102 LEU A N 1
ATOM 838 C CA . LEU A 1 102 ? 3.220 1.346 -11.488 1.00 89.06 102 LEU A CA 1
ATOM 839 C C . LEU A 1 102 ? 3.029 0.617 -12.827 1.00 89.06 102 LEU A C 1
ATOM 841 O O . LEU A 1 102 ? 2.054 0.828 -13.561 1.00 89.06 102 LEU A O 1
ATOM 845 N N . SER A 1 103 ? 4.001 -0.224 -13.179 1.00 91.25 103 SER A N 1
ATOM 846 C CA . SER A 1 103 ? 3.858 -1.075 -14.361 1.00 91.25 103 SER A CA 1
ATOM 847 C C . SER A 1 103 ? 2.709 -2.065 -14.170 1.00 91.25 103 SER A C 1
ATOM 849 O O . SER A 1 103 ? 2.442 -2.509 -13.057 1.00 91.25 103 SER A O 1
ATOM 851 N N . GLU A 1 104 ? 2.070 -2.481 -15.265 1.00 91.31 104 GLU A N 1
ATOM 852 C CA . GLU A 1 104 ? 1.002 -3.497 -15.212 1.00 91.31 104 GLU A CA 1
ATOM 853 C C . GLU A 1 104 ? 1.494 -4.804 -14.589 1.00 91.31 104 GLU A C 1
ATOM 855 O O . GLU A 1 104 ? 0.775 -5.450 -13.836 1.00 91.31 104 GLU A O 1
ATOM 860 N N . PHE A 1 105 ? 2.745 -5.175 -14.867 1.00 92.12 105 PHE A N 1
ATOM 861 C CA . PHE A 1 105 ? 3.355 -6.356 -14.272 1.00 92.12 105 PHE A CA 1
ATOM 862 C C . PHE A 1 105 ? 3.515 -6.208 -12.752 1.00 92.12 105 PHE A C 1
ATOM 864 O O . PHE A 1 105 ? 3.228 -7.151 -12.017 1.00 92.12 105 PHE A O 1
ATOM 871 N N . ASN A 1 106 ? 3.890 -5.020 -12.265 1.00 93.69 106 ASN A N 1
ATOM 872 C CA . ASN A 1 106 ? 3.982 -4.764 -10.830 1.00 93.69 106 ASN A CA 1
ATOM 873 C C . ASN A 1 106 ? 2.603 -4.764 -10.163 1.00 93.69 106 ASN A C 1
ATOM 875 O O . ASN A 1 106 ? 2.452 -5.361 -9.102 1.00 93.69 106 ASN A O 1
ATOM 879 N N . GLU A 1 107 ? 1.588 -4.171 -10.798 1.00 92.94 107 GLU A N 1
ATOM 880 C CA . GLU A 1 107 ? 0.209 -4.217 -10.296 1.00 92.94 107 GLU A CA 1
ATOM 881 C C . GLU A 1 107 ? -0.324 -5.659 -10.225 1.00 92.94 107 GLU A C 1
ATOM 883 O O . GLU A 1 107 ? -0.902 -6.050 -9.210 1.00 92.94 107 GLU A O 1
ATOM 888 N N . LEU A 1 108 ? -0.075 -6.481 -11.252 1.00 93.44 108 LEU A N 1
ATOM 889 C CA . LEU A 1 108 ? -0.436 -7.904 -11.247 1.00 93.44 108 LEU A CA 1
ATOM 890 C C . LEU A 1 108 ? 0.288 -8.672 -10.140 1.00 93.44 108 LEU A C 1
ATOM 892 O O . LEU A 1 108 ? -0.343 -9.430 -9.413 1.00 93.44 108 LEU A O 1
ATOM 896 N N . GLN A 1 109 ? 1.585 -8.425 -9.954 1.00 93.44 109 GLN A N 1
ATOM 897 C CA . GLN A 1 109 ? 2.363 -9.049 -8.886 1.00 93.44 109 GLN A CA 1
ATOM 898 C C . GLN A 1 109 ? 1.790 -8.725 -7.496 1.00 93.44 109 GLN A C 1
ATOM 900 O O . GLN A 1 109 ? 1.723 -9.605 -6.633 1.00 93.44 109 GLN A O 1
ATOM 905 N N . ILE A 1 110 ? 1.364 -7.477 -7.276 1.00 93.69 110 ILE A N 1
ATOM 906 C CA . ILE A 1 110 ? 0.708 -7.062 -6.030 1.00 93.69 110 ILE A CA 1
ATOM 907 C C . ILE A 1 110 ? -0.607 -7.827 -5.851 1.00 93.69 110 ILE A C 1
ATOM 909 O O . ILE A 1 110 ? -0.820 -8.415 -4.792 1.00 93.69 110 ILE A O 1
ATOM 913 N N . LEU A 1 111 ? -1.458 -7.871 -6.881 1.00 92.75 111 LEU A N 1
ATOM 914 C CA . LEU A 1 111 ? -2.743 -8.579 -6.830 1.00 92.75 111 LEU A CA 1
ATOM 915 C C . LEU A 1 111 ? -2.581 -10.078 -6.564 1.00 92.75 111 LEU A C 1
ATOM 917 O O . LEU A 1 111 ? -3.271 -10.615 -5.699 1.00 92.75 111 LEU A O 1
ATOM 921 N N . ASP A 1 112 ? -1.657 -10.737 -7.262 1.00 91.06 112 ASP A N 1
ATOM 922 C CA . ASP A 1 11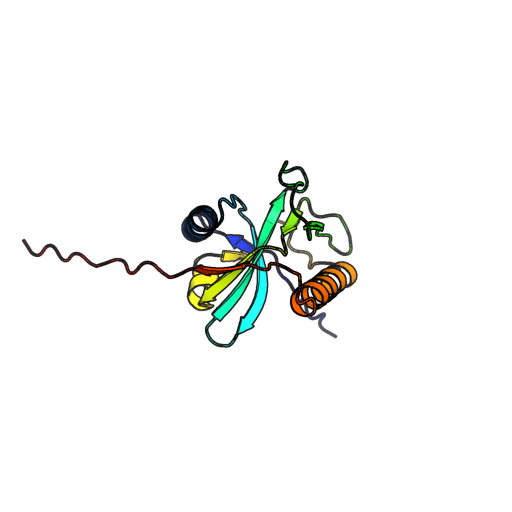2 ? -1.390 -12.165 -7.097 1.00 91.06 112 ASP A CA 1
ATOM 923 C C . ASP A 1 112 ? -0.893 -12.465 -5.682 1.00 91.06 112 ASP A C 1
ATOM 925 O O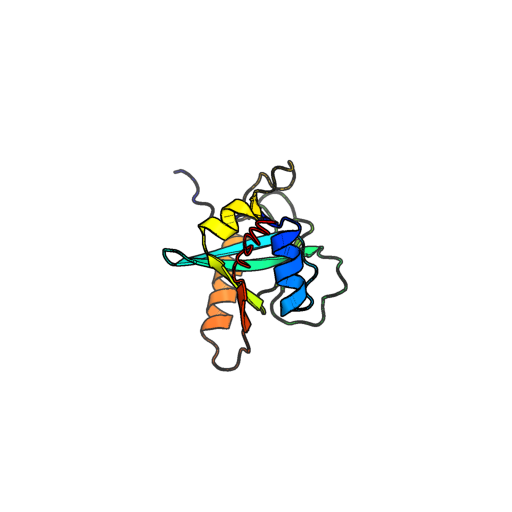 . ASP A 1 112 ? -1.358 -13.409 -5.044 1.00 91.06 112 ASP A O 1
ATOM 929 N N . THR A 1 113 ? -0.005 -11.622 -5.149 1.00 90.44 113 THR A N 1
ATOM 930 C CA . THR A 1 113 ? 0.514 -11.805 -3.788 1.00 90.44 113 THR A CA 1
ATOM 931 C C . THR A 1 113 ? -0.574 -11.573 -2.742 1.00 90.44 113 THR A C 1
ATOM 933 O O . THR A 1 113 ? -0.703 -12.372 -1.819 1.00 90.44 113 THR A O 1
ATOM 936 N N . VAL A 1 114 ? -1.411 -10.540 -2.902 1.00 89.88 114 VAL A N 1
ATOM 937 C CA . VAL A 1 114 ? -2.582 -10.319 -2.035 1.00 89.88 114 VAL A CA 1
ATOM 938 C C . VAL A 1 114 ? -3.524 -11.524 -2.091 1.00 89.88 114 VAL A C 1
ATOM 940 O O . VAL A 1 114 ? -3.987 -11.983 -1.050 1.00 89.88 114 VAL A O 1
ATOM 943 N N . ASN A 1 115 ? -3.781 -12.071 -3.279 1.00 88.81 115 ASN A N 1
ATOM 944 C CA . ASN A 1 115 ? -4.648 -13.233 -3.441 1.00 88.81 115 ASN A CA 1
ATOM 945 C C . ASN A 1 115 ? -4.085 -14.479 -2.740 1.00 88.81 115 ASN A C 1
ATOM 947 O O . ASN A 1 115 ? -4.831 -15.173 -2.052 1.00 88.81 115 ASN A O 1
ATOM 951 N N . VAL A 1 116 ? -2.780 -14.742 -2.873 1.00 87.25 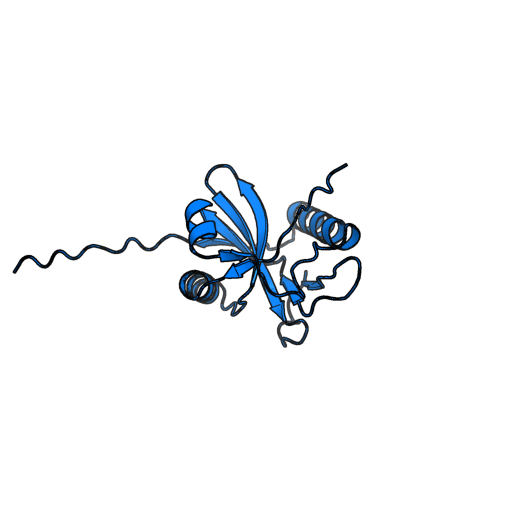116 VAL A N 1
ATOM 952 C CA . VAL A 1 116 ? -2.102 -15.844 -2.167 1.00 87.25 116 VAL A CA 1
ATOM 953 C C . VAL A 1 116 ? -2.211 -15.661 -0.657 1.00 87.25 116 VAL A C 1
ATOM 955 O O . VAL A 1 116 ? -2.633 -16.578 0.040 1.00 87.25 116 VAL A O 1
ATOM 958 N N . ILE A 1 117 ? -1.900 -14.463 -0.163 1.00 85.25 117 ILE A N 1
ATOM 959 C CA . ILE A 1 117 ? -1.933 -14.139 1.264 1.00 85.25 117 ILE A CA 1
ATOM 960 C C . ILE A 1 117 ? -3.336 -14.324 1.857 1.00 85.25 117 ILE A C 1
ATOM 962 O O . ILE A 1 117 ? -3.467 -14.853 2.956 1.00 85.25 117 ILE A O 1
ATOM 966 N N . LEU A 1 118 ? -4.382 -13.909 1.138 1.00 81.12 118 LEU A N 1
ATOM 967 C CA . LEU A 1 118 ? -5.769 -14.017 1.603 1.00 81.12 118 LEU A CA 1
ATOM 968 C C . LEU A 1 118 ? -6.376 -15.418 1.433 1.00 81.12 118 LEU A C 1
ATOM 970 O O . LEU A 1 118 ? -7.384 -15.708 2.073 1.00 81.12 118 LEU A O 1
ATOM 974 N N . SER A 1 119 ? -5.808 -16.257 0.563 1.00 82.50 119 SER A N 1
ATOM 975 C CA . SER A 1 119 ? -6.304 -17.618 0.300 1.00 82.50 119 SER A CA 1
ATOM 976 C C . SER A 1 119 ? -5.615 -18.691 1.144 1.00 82.50 119 SER A C 1
ATOM 978 O O . SER A 1 119 ? -6.040 -19.843 1.123 1.00 82.50 119 SER A O 1
ATOM 980 N N . ASP A 1 120 ? -4.532 -18.337 1.829 1.00 80.00 120 ASP A N 1
ATOM 981 C CA . ASP A 1 120 ? -3.744 -19.250 2.645 1.00 80.00 120 ASP A CA 1
ATOM 982 C C . ASP A 1 120 ? -4.159 -19.145 4.117 1.00 80.00 120 ASP A C 1
ATOM 984 O O . ASP A 1 120 ? -3.915 -18.134 4.779 1.00 80.00 120 ASP A O 1
ATOM 988 N N . ASP A 1 121 ? -4.769 -20.213 4.633 1.00 67.88 121 ASP A N 1
ATOM 989 C CA . ASP A 1 121 ? -5.226 -20.312 6.023 1.00 67.88 121 ASP A CA 1
ATOM 990 C C . ASP A 1 121 ? -4.071 -20.230 7.047 1.00 67.88 121 ASP A C 1
ATOM 992 O O . ASP A 1 121 ? -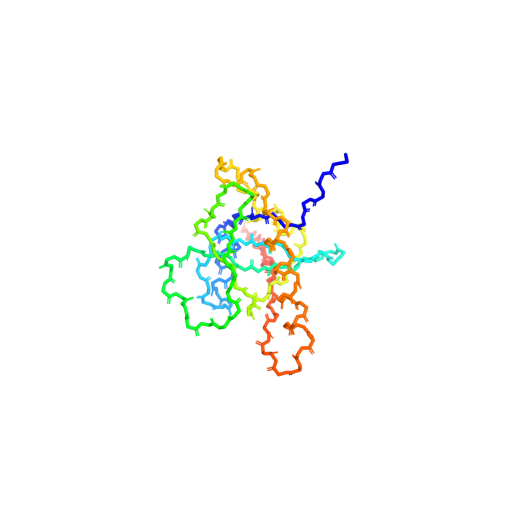4.309 -19.963 8.230 1.00 67.88 121 ASP A O 1
ATOM 996 N N . GLU A 1 122 ? -2.818 -20.451 6.625 1.00 71.31 122 GLU A N 1
ATOM 997 C CA . GLU A 1 122 ? -1.638 -20.386 7.495 1.00 71.31 122 GLU A CA 1
ATOM 998 C C . GLU A 1 122 ? -1.011 -18.981 7.566 1.00 71.31 122 GLU A C 1
ATOM 1000 O O . GLU A 1 122 ? -0.251 -18.688 8.503 1.00 71.31 122 GLU A O 1
ATOM 1005 N N . ASN A 1 123 ? -1.351 -18.079 6.635 1.00 69.62 123 ASN A N 1
ATOM 1006 C CA . ASN A 1 123 ? -0.763 -16.742 6.580 1.00 69.62 123 ASN A CA 1
ATOM 1007 C C . ASN A 1 123 ? -1.291 -15.831 7.698 1.00 69.62 123 ASN A C 1
ATOM 1009 O O . ASN A 1 123 ? -2.473 -15.499 7.800 1.00 69.62 123 ASN A O 1
ATOM 1013 N N . LYS A 1 124 ? -0.374 -15.355 8.549 1.00 66.75 124 LYS A N 1
ATOM 1014 C CA . LYS A 1 124 ? -0.690 -14.465 9.678 1.00 66.75 124 LYS A CA 1
ATOM 1015 C C . LYS A 1 124 ? -0.703 -13.004 9.248 1.00 66.75 124 LYS A C 1
ATOM 1017 O O . LYS A 1 124 ? 0.186 -12.230 9.604 1.00 66.75 124 LYS A O 1
ATOM 1022 N N . VAL A 1 125 ? -1.745 -12.624 8.525 1.00 75.12 125 VAL A N 1
ATOM 1023 C CA . VAL A 1 125 ? -2.001 -11.226 8.177 1.00 75.12 125 VAL A CA 1
ATOM 1024 C C . VAL A 1 125 ? -2.531 -10.463 9.385 1.00 75.12 125 VAL A C 1
ATOM 1026 O O . VAL A 1 125 ? -3.421 -10.937 10.095 1.00 75.12 125 VAL A O 1
ATOM 1029 N N . LYS A 1 126 ? -2.023 -9.249 9.609 1.00 82.06 126 LYS A N 1
ATOM 1030 C CA . LYS A 1 126 ? -2.570 -8.340 10.623 1.00 82.06 126 LYS A CA 1
ATOM 1031 C C . LYS A 1 126 ? -3.386 -7.240 9.960 1.00 82.06 126 LYS A C 1
ATOM 1033 O O . LYS A 1 126 ? -2.848 -6.467 9.175 1.00 82.06 126 LYS A O 1
ATOM 1038 N N . LEU A 1 127 ? -4.662 -7.140 10.332 1.00 84.25 127 LEU A N 1
ATOM 1039 C CA . LEU A 1 127 ? -5.501 -5.985 10.023 1.00 84.25 127 LEU A CA 1
ATOM 1040 C C . LEU A 1 127 ? -5.524 -5.032 11.224 1.00 84.25 127 LEU A C 1
ATOM 1042 O O . LEU A 1 127 ? -5.977 -5.401 12.307 1.00 84.25 127 LEU A O 1
ATOM 1046 N N . ILE A 1 128 ? -5.048 -3.806 11.026 1.00 86.31 128 ILE A N 1
ATOM 1047 C CA . ILE A 1 128 ? -4.905 -2.776 12.059 1.00 86.31 128 ILE A CA 1
ATOM 1048 C C . ILE A 1 128 ? -5.883 -1.641 11.764 1.00 86.31 128 ILE A C 1
ATOM 1050 O O . ILE A 1 128 ? -5.911 -1.114 10.657 1.00 86.31 128 ILE A O 1
ATOM 1054 N N . TYR A 1 129 ? -6.673 -1.233 12.755 1.00 84.88 129 TYR A N 1
ATOM 1055 C CA . TYR A 1 129 ? -7.590 -0.100 12.615 1.00 84.88 129 TYR A CA 1
ATOM 1056 C C . TYR A 1 129 ? -6.960 1.200 13.098 1.00 84.88 129 TYR A C 1
ATOM 1058 O O . TYR A 1 129 ? -6.550 1.303 14.256 1.00 84.88 129 TYR A O 1
ATOM 1066 N N . ILE A 1 130 ? -6.972 2.218 12.240 1.00 80.62 130 ILE A N 1
ATOM 1067 C CA . ILE A 1 130 ? -6.541 3.572 12.582 1.00 80.62 130 ILE A CA 1
ATOM 1068 C C . ILE A 1 130 ? -7.787 4.415 12.852 1.00 80.62 130 ILE A C 1
ATOM 10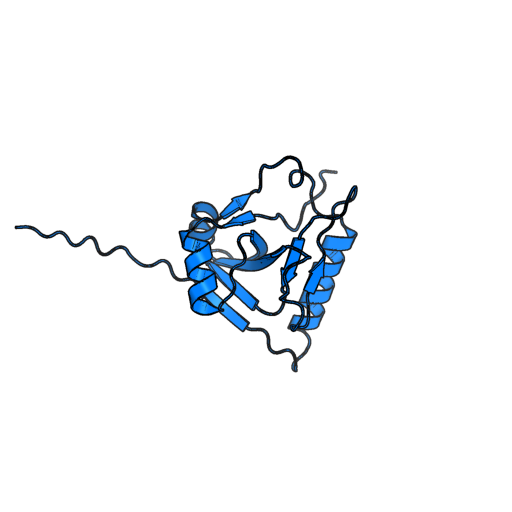70 O O . ILE A 1 130 ? -8.509 4.803 11.935 1.00 80.62 130 ILE A O 1
ATOM 1074 N N . GLN A 1 131 ? -8.048 4.692 14.129 1.00 74.25 131 GLN A N 1
ATOM 1075 C CA . GLN A 1 131 ? -9.159 5.549 14.540 1.00 74.25 131 GLN A CA 1
ATOM 1076 C C . GLN A 1 131 ? -8.738 7.019 14.582 1.00 74.25 131 GLN A C 1
ATOM 1078 O O . GLN A 1 131 ? -7.667 7.365 15.088 1.00 74.25 131 GLN A O 1
ATOM 1083 N N . GLN A 1 132 ? -9.618 7.903 14.114 1.00 67.44 132 GLN A N 1
ATOM 1084 C CA . GLN A 1 132 ? -9.460 9.338 14.314 1.00 67.44 132 GLN A CA 1
ATOM 1085 C C . GLN A 1 132 ? -9.584 9.645 15.812 1.00 67.44 132 GLN A C 1
ATOM 1087 O O . GLN A 1 132 ? -10.625 9.405 16.425 1.00 67.44 132 GLN A O 1
ATOM 1092 N N . ARG A 1 133 ? -8.527 10.191 16.427 1.00 63.47 133 ARG A N 1
ATOM 1093 C CA . ARG A 1 133 ? -8.639 10.736 17.785 1.00 63.47 133 ARG A CA 1
ATOM 1094 C C . ARG A 1 133 ? -9.557 11.954 17.729 1.00 63.47 133 ARG A C 1
ATOM 1096 O O . ARG A 1 133 ? -9.197 12.967 17.129 1.00 63.47 133 ARG A O 1
ATOM 1103 N N . TYR A 1 134 ? -10.729 11.864 18.355 1.00 47.84 134 TYR A N 1
ATOM 1104 C CA . TYR A 1 134 ? -11.569 13.032 18.593 1.00 47.84 134 TYR A CA 1
ATOM 1105 C C . TYR A 1 134 ? -10.761 14.042 19.413 1.00 47.84 134 TYR A C 1
ATOM 1107 O O . TYR A 1 134 ? -10.336 13.751 20.530 1.00 47.84 134 TYR A O 1
ATOM 1115 N N . LYS A 1 135 ? -10.522 15.233 18.854 1.00 47.31 135 LYS A N 1
ATOM 1116 C CA . LYS A 1 135 ? -10.087 16.376 19.657 1.00 47.31 135 LYS A CA 1
ATOM 1117 C C . LYS A 1 135 ? -11.269 16.737 20.548 1.00 47.31 135 LYS A C 1
ATOM 1119 O O . LYS A 1 135 ? -12.237 17.322 20.068 1.00 47.31 135 LYS A O 1
ATOM 1124 N N . GLU A 1 136 ? -11.219 16.366 21.821 1.00 44.66 136 GLU A N 1
ATOM 1125 C CA . GLU A 1 136 ? -12.102 16.980 22.804 1.00 44.66 136 GLU A CA 1
ATOM 1126 C C . GLU A 1 136 ? -11.825 18.485 22.771 1.00 44.66 136 GLU A C 1
ATOM 1128 O O . GLU A 1 136 ? -10.747 18.947 23.151 1.00 44.66 136 GLU A O 1
ATOM 1133 N N . ASN A 1 137 ? -12.787 19.261 22.267 1.00 41.03 137 ASN A N 1
ATOM 1134 C CA . ASN A 1 137 ? -12.850 20.683 22.552 1.00 41.03 137 ASN A CA 1
ATOM 1135 C C . ASN A 1 137 ? -13.077 20.800 24.056 1.00 41.03 137 ASN A C 1
ATOM 1137 O O . ASN A 1 137 ? -14.217 20.832 24.523 1.00 41.03 137 ASN A O 1
ATOM 1141 N N . ILE A 1 138 ? -11.988 20.853 24.820 1.00 43.25 138 ILE A N 1
ATOM 1142 C CA . ILE A 1 138 ? -12.035 21.353 26.182 1.00 43.25 138 ILE A CA 1
ATOM 1143 C C . ILE A 1 138 ? -12.335 22.848 26.052 1.00 43.25 138 ILE A C 1
ATOM 1145 O O . ILE A 1 138 ? -11.443 23.693 26.032 1.00 43.25 138 ILE A O 1
ATOM 1149 N N . ASN A 1 139 ? -13.621 23.172 25.935 1.00 40.38 139 ASN A N 1
ATOM 1150 C CA . ASN A 1 139 ? -14.137 24.463 26.343 1.00 40.38 139 ASN A CA 1
ATOM 1151 C C . ASN A 1 139 ? -13.883 24.559 27.852 1.00 40.38 139 ASN A C 1
ATOM 1153 O O . ASN A 1 139 ? -14.748 24.237 28.663 1.00 40.38 139 ASN A O 1
ATOM 1157 N N . GLN A 1 140 ? -12.676 24.981 28.235 1.00 37.62 140 GLN A N 1
ATOM 1158 C CA . GLN A 1 140 ? -12.474 25.653 29.509 1.00 37.62 140 GLN A CA 1
ATOM 1159 C C . GLN A 1 140 ? -13.189 26.996 29.393 1.00 37.62 140 GLN A C 1
ATOM 1161 O O . GLN A 1 140 ? -12.611 28.012 29.018 1.00 37.62 140 GLN A O 1
ATOM 1166 N N . THR A 1 141 ? -14.493 26.970 29.648 1.00 40.22 141 THR A N 1
ATOM 1167 C CA . THR A 1 141 ? -15.196 28.147 30.134 1.00 40.22 141 THR A CA 1
ATOM 1168 C C . THR A 1 141 ? -14.626 28.420 31.524 1.00 40.22 141 THR A C 1
ATOM 1170 O O . THR A 1 141 ? -14.882 27.656 32.455 1.00 40.22 141 THR A O 1
ATOM 1173 N N . VAL A 1 142 ? -13.786 29.449 31.630 1.00 40.06 142 VAL A N 1
ATOM 1174 C CA . VAL A 1 142 ? -13.477 30.133 32.892 1.00 40.06 142 VAL A CA 1
ATOM 1175 C C . VAL A 1 142 ? -14.234 31.447 32.879 1.00 40.06 142 VAL A C 1
ATOM 1177 O O . VAL A 1 142 ? -14.182 32.122 31.825 1.00 40.06 142 VAL A O 1
#

pLDDT: mean 81.73, std 14.87, range [37.62, 94.94]

Sequence (142 aa):
MDKKILFDLHRMNAQLADGVENFSNDTSKYCLPILFLDEDLIFVTATDKDSDVNNLENWINLYTNEFDLPFKINLNNYYRIGVNTFLENAHNVQQPLFQMPLSEFNELQILDTVNVILSDDENKVKLIYIQQRYKENINQTV